Protein AF-X1RN50-F1 (afdb_monomer_lite)

Foldseek 3Di:
DDDDDPDDDPDDDDPPDDDFDDDDLPPPDDDDDDPPADGQQDDPDDADVPDDDGGPPDQWDFFDADDDDQPDPPFQWWFQFPVRGIDHDDPPDVSVVPTDGQFGWRWDPCPDPPRTGGIIGRGPDDD

Radius of gyration: 17.03 Å; chains: 1; bounding box: 46×40×46 Å

pLDDT: mean 70.47, std 10.61, range [37.62, 87.56]

Secondary structure (DSSP, 8-state):
-----SS--SS---TT--------TTTT------SS---TT--SSPPPTT-------SSEEE---SSS-S--TTT-EEEE-TTS-EEE--TT-GGGSS--EEEEEE----TT-PPP-S-EEEE----

Sequence (127 aa):
MAITVDKPLPIALPANCNAEIIENPYFNVLLGNYDRQMIVGMPTRAAALGEFLWLQTWGPCWVVPTGVDFVTAENSLAFFRSNGSITEFDETDPADGQPQIAGTIMTGPQAGGAAQGAPFVFLKIAP

Structure (mmCIF, N/CA/C/O backbone):
data_AF-X1RN50-F1
#
_entry.id   AF-X1RN50-F1
#
loop_
_atom_site.group_PDB
_atom_site.id
_atom_site.type_symbol
_atom_site.label_atom_id
_atom_site.label_alt_id
_atom_site.label_comp_id
_atom_site.label_asym_id
_atom_site.label_entity_id
_atom_site.label_seq_id
_atom_site.pdbx_PDB_ins_code
_atom_site.Cartn_x
_atom_site.Cartn_y
_atom_site.Cartn_z
_atom_site.occu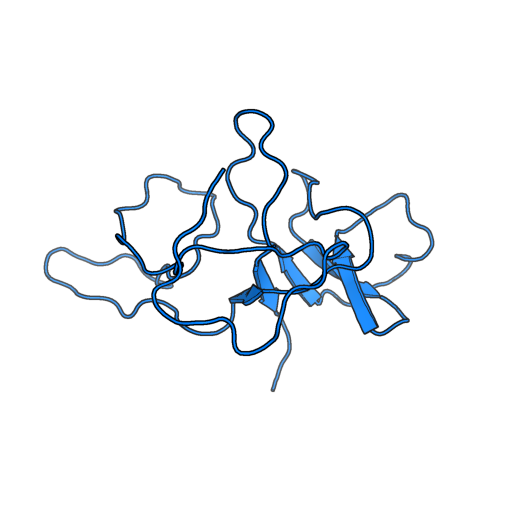pancy
_atom_site.B_iso_or_equiv
_atom_site.auth_seq_id
_atom_site.auth_comp_id
_atom_site.auth_asym_id
_atom_site.auth_atom_id
_atom_site.pdbx_PDB_model_num
ATOM 1 N N . MET A 1 1 ? 10.651 23.334 3.226 1.00 59.38 1 MET A N 1
ATOM 2 C CA . MET A 1 1 ? 9.808 22.519 4.127 1.00 59.38 1 MET A CA 1
ATOM 3 C C . MET A 1 1 ? 10.737 21.728 5.030 1.00 59.38 1 MET A C 1
ATOM 5 O O . MET A 1 1 ? 11.733 21.234 4.522 1.00 59.38 1 MET A O 1
ATOM 9 N N . ALA A 1 2 ? 10.477 21.668 6.335 1.00 75.75 2 ALA A N 1
ATOM 10 C CA . ALA A 1 2 ? 11.256 20.862 7.275 1.00 75.75 2 ALA A CA 1
ATOM 11 C C . ALA A 1 2 ? 10.355 19.742 7.804 1.00 75.75 2 ALA A C 1
ATOM 13 O O . ALA A 1 2 ? 9.218 20.018 8.180 1.00 75.75 2 ALA A O 1
ATOM 14 N N . ILE A 1 3 ? 10.844 18.502 7.788 1.00 73.50 3 ILE A N 1
ATOM 15 C CA . ILE A 1 3 ? 10.122 17.330 8.294 1.00 73.50 3 ILE A CA 1
ATOM 16 C C . ILE A 1 3 ? 10.821 16.877 9.571 1.00 73.50 3 ILE A C 1
ATOM 18 O O . ILE A 1 3 ? 12.036 16.679 9.581 1.00 73.50 3 ILE A O 1
ATOM 22 N N . THR A 1 4 ? 10.054 16.733 10.648 1.00 82.94 4 THR A N 1
ATOM 23 C CA . THR A 1 4 ? 10.541 16.202 11.921 1.00 82.94 4 THR A CA 1
ATOM 24 C C . THR A 1 4 ? 10.157 14.735 12.013 1.00 82.94 4 THR A C 1
ATOM 26 O O . THR A 1 4 ? 8.982 14.394 11.932 1.00 82.94 4 THR A O 1
ATOM 29 N N . VAL A 1 5 ? 11.157 13.876 12.178 1.00 79.38 5 VAL A N 1
ATOM 30 C CA . VAL A 1 5 ? 10.976 12.445 12.434 1.00 79.38 5 VAL A CA 1
ATOM 31 C C . VAL A 1 5 ? 11.102 12.177 13.933 1.00 79.38 5 VAL A C 1
ATOM 33 O O . VAL A 1 5 ? 11.875 12.842 14.623 1.00 79.38 5 VAL A O 1
ATOM 36 N N . ASP A 1 6 ? 10.340 11.212 14.439 1.00 83.12 6 ASP A N 1
ATOM 37 C CA . ASP A 1 6 ? 10.349 10.789 15.846 1.00 83.12 6 ASP A CA 1
ATOM 38 C C . ASP A 1 6 ? 11.649 10.066 16.239 1.00 83.12 6 ASP A C 1
ATOM 40 O O . ASP A 1 6 ? 12.019 10.017 17.412 1.00 83.12 6 ASP A O 1
ATOM 44 N N . LYS A 1 7 ? 12.364 9.532 15.245 1.00 85.12 7 LYS A N 1
ATOM 45 C CA . LYS A 1 7 ? 13.663 8.872 15.386 1.00 85.12 7 LYS A CA 1
ATOM 46 C C . LYS A 1 7 ? 14.552 9.118 14.160 1.00 85.12 7 LYS A C 1
ATOM 48 O O . LYS A 1 7 ? 14.029 9.346 13.070 1.00 85.12 7 LYS A O 1
ATOM 53 N N . PRO A 1 8 ? 15.888 9.031 14.296 1.00 86.75 8 PRO A N 1
ATOM 54 C CA . PRO A 1 8 ? 16.797 9.119 13.157 1.00 86.75 8 PRO A CA 1
ATOM 55 C C . PRO A 1 8 ? 16.477 8.079 12.078 1.00 86.75 8 PRO A C 1
ATOM 57 O O . PRO A 1 8 ? 16.088 6.949 12.386 1.00 86.75 8 PRO A O 1
ATOM 60 N N . LEU A 1 9 ? 16.687 8.446 10.812 1.00 84.25 9 L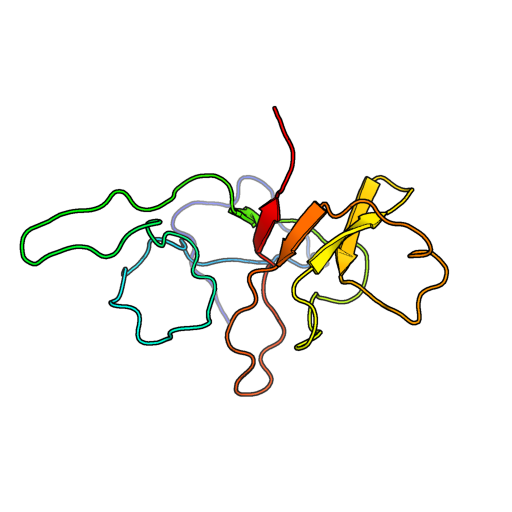EU A N 1
ATOM 61 C CA . LEU A 1 9 ? 16.583 7.493 9.712 1.00 84.25 9 LEU A CA 1
ATOM 62 C C . LEU A 1 9 ? 17.670 6.417 9.868 1.00 84.25 9 LEU A C 1
ATOM 64 O O . LEU A 1 9 ? 18.820 6.755 10.154 1.00 84.25 9 LEU A O 1
ATOM 68 N N . PRO A 1 10 ? 17.346 5.129 9.657 1.00 86.38 10 PRO A N 1
ATOM 69 C CA . PRO A 1 10 ? 18.327 4.048 9.765 1.00 86.38 10 PRO A CA 1
ATOM 70 C C . PRO A 1 10 ? 19.415 4.125 8.682 1.00 86.38 10 PRO A C 1
ATOM 72 O O . PRO A 1 10 ? 20.447 3.471 8.801 1.00 86.38 10 PRO A O 1
ATOM 75 N N . ILE A 1 11 ? 19.182 4.909 7.624 1.00 85.00 11 ILE A N 1
ATOM 76 C CA . ILE A 1 11 ? 20.083 5.114 6.491 1.00 85.00 11 ILE A CA 1
ATOM 77 C C . ILE A 1 11 ? 20.173 6.618 6.217 1.00 85.00 11 ILE A C 1
ATOM 79 O O . ILE A 1 11 ? 19.167 7.328 6.251 1.00 85.00 11 ILE A O 1
ATOM 83 N N . ALA A 1 12 ? 21.385 7.101 5.943 1.00 87.25 12 ALA A N 1
ATOM 84 C CA . ALA A 1 12 ? 21.611 8.488 5.564 1.00 87.25 12 ALA A CA 1
ATOM 85 C C . ALA A 1 12 ? 21.049 8.768 4.162 1.00 87.25 12 ALA A C 1
ATOM 87 O O . ALA A 1 12 ? 21.331 8.037 3.214 1.00 87.25 12 ALA A O 1
ATOM 88 N N . LEU A 1 13 ? 20.293 9.856 4.035 1.00 83.44 13 LEU A N 1
ATOM 89 C CA . LEU A 1 13 ? 19.802 10.365 2.759 1.00 83.44 13 LEU A CA 1
ATOM 90 C C . LEU A 1 13 ? 20.891 11.248 2.114 1.00 83.44 13 LEU A C 1
ATOM 92 O O . LEU A 1 13 ? 21.221 12.293 2.681 1.00 83.44 13 LEU A O 1
ATOM 96 N N . PRO A 1 14 ? 21.508 10.843 0.986 1.00 87.56 14 PRO A N 1
ATOM 97 C CA . PRO A 1 14 ? 22.524 11.653 0.316 1.00 87.56 14 PRO A CA 1
ATOM 98 C C . PRO A 1 14 ? 21.908 12.890 -0.360 1.00 87.56 14 PRO A C 1
ATOM 100 O O . PRO A 1 14 ? 20.706 12.971 -0.576 1.00 87.56 14 PRO A O 1
ATOM 103 N N . ALA A 1 15 ? 22.743 13.850 -0.765 1.00 82.94 15 ALA A N 1
ATOM 104 C CA . ALA A 1 15 ? 22.290 15.138 -1.310 1.00 82.94 15 ALA A CA 1
ATOM 105 C C . ALA A 1 15 ? 21.406 15.055 -2.579 1.00 82.94 15 ALA A C 1
ATOM 107 O O . ALA A 1 15 ? 20.704 16.014 -2.877 1.00 82.94 15 ALA A O 1
ATOM 108 N N . ASN A 1 16 ? 21.412 13.923 -3.297 1.00 81.75 16 ASN A N 1
ATOM 109 C CA . ASN A 1 16 ? 20.644 13.699 -4.529 1.00 81.75 16 ASN A CA 1
ATOM 110 C C . ASN A 1 16 ? 19.736 12.460 -4.428 1.00 81.75 16 ASN A C 1
ATOM 112 O O . ASN A 1 16 ? 19.699 11.647 -5.350 1.00 81.75 16 ASN A O 1
ATOM 116 N N . CYS A 1 17 ? 19.050 12.261 -3.301 1.00 73.75 17 CYS A N 1
ATOM 117 C CA . CYS A 1 17 ? 18.020 11.226 -3.199 1.00 73.75 17 CYS A CA 1
ATOM 118 C C . CYS A 1 17 ? 16.611 11.821 -3.151 1.00 73.75 17 CYS A C 1
ATOM 120 O O . CYS A 1 17 ? 16.376 12.862 -2.535 1.00 73.75 17 CYS A O 1
ATOM 122 N N . ASN A 1 18 ? 15.662 11.093 -3.730 1.00 74.50 18 ASN A N 1
ATOM 123 C CA . ASN A 1 18 ? 14.238 11.287 -3.504 1.00 74.50 18 ASN A CA 1
ATOM 124 C C . ASN A 1 18 ? 13.797 10.339 -2.383 1.00 74.50 18 ASN A C 1
ATOM 126 O O . ASN A 1 18 ? 14.147 9.160 -2.396 1.00 74.50 18 ASN A O 1
ATOM 130 N N . ALA A 1 19 ? 13.059 10.861 -1.406 1.00 70.69 19 ALA A N 1
ATOM 131 C CA . ALA A 1 19 ? 12.473 10.069 -0.335 1.00 70.69 19 ALA A CA 1
ATOM 132 C C . ALA A 1 19 ? 10.978 10.370 -0.266 1.00 70.69 19 ALA A C 1
ATOM 134 O O . ALA A 1 19 ? 10.580 11.531 -0.162 1.00 70.69 19 ALA A O 1
ATOM 135 N N . GLU A 1 20 ? 10.169 9.318 -0.311 1.00 73.12 20 GLU A N 1
ATOM 136 C CA . GLU A 1 20 ? 8.745 9.399 -0.021 1.00 73.12 20 GLU A CA 1
ATOM 137 C C . GLU A 1 20 ? 8.537 9.130 1.464 1.00 73.12 20 GLU A C 1
ATOM 139 O O . GLU A 1 20 ? 9.091 8.185 2.030 1.00 73.12 20 GLU A O 1
ATOM 144 N N . ILE A 1 21 ? 7.767 9.997 2.113 1.00 71.75 21 ILE A N 1
ATOM 145 C CA . ILE A 1 21 ? 7.461 9.900 3.537 1.00 71.75 21 ILE A CA 1
ATOM 146 C C . ILE A 1 21 ? 5.945 9.859 3.656 1.00 71.75 21 ILE A C 1
ATOM 148 O O . ILE A 1 21 ? 5.257 10.751 3.162 1.00 71.75 21 ILE A O 1
ATOM 152 N N . ILE A 1 22 ? 5.442 8.819 4.313 1.00 71.81 22 ILE A N 1
ATOM 153 C CA . ILE A 1 22 ? 4.018 8.616 4.563 1.00 71.81 22 ILE A CA 1
ATOM 154 C C . ILE A 1 22 ? 3.786 8.801 6.057 1.00 71.81 22 ILE A C 1
ATOM 156 O O . ILE A 1 22 ? 4.524 8.252 6.880 1.00 71.81 22 ILE A O 1
ATOM 160 N N . GLU A 1 23 ? 2.759 9.566 6.412 1.00 71.69 23 GLU A N 1
ATOM 161 C CA . GLU A 1 23 ? 2.239 9.550 7.775 1.00 71.69 23 GLU A CA 1
ATOM 162 C C . GLU A 1 23 ? 1.752 8.136 8.129 1.00 71.69 23 GLU A C 1
ATOM 164 O O . GLU A 1 23 ? 1.350 7.365 7.258 1.00 71.69 23 GLU A O 1
ATOM 169 N N . ASN A 1 24 ? 1.795 7.768 9.410 1.00 72.81 24 ASN A N 1
ATOM 170 C CA . ASN A 1 24 ? 1.235 6.494 9.846 1.00 72.81 24 ASN A CA 1
ATOM 171 C C . ASN A 1 24 ? -0.232 6.390 9.369 1.00 72.81 24 ASN A C 1
ATOM 173 O O . ASN A 1 24 ? -1.050 7.200 9.804 1.00 72.81 24 ASN A O 1
ATOM 177 N N . PRO A 1 25 ? -0.595 5.39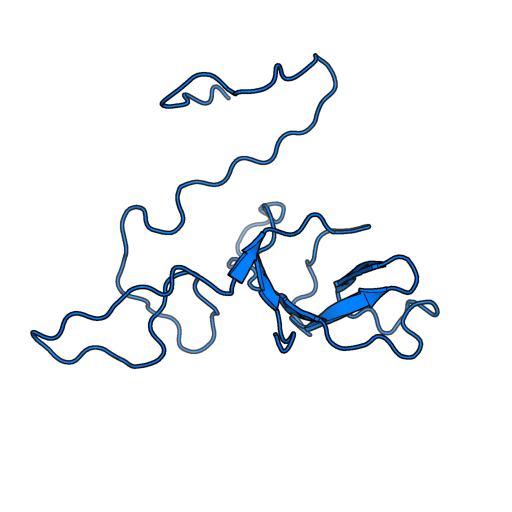4 8.537 1.00 71.31 25 PRO A N 1
ATOM 178 C CA . PRO A 1 25 ? -1.943 5.287 7.972 1.00 71.31 25 PRO A CA 1
ATOM 179 C C . PRO A 1 25 ? -3.026 5.021 9.028 1.00 71.31 25 PRO A C 1
ATOM 181 O O . PRO A 1 25 ? -4.211 5.146 8.742 1.00 71.31 25 PRO A O 1
ATOM 184 N N . TYR A 1 26 ? -2.633 4.666 10.255 1.00 72.00 26 TYR A N 1
ATOM 185 C CA . TYR A 1 26 ? -3.531 4.487 11.397 1.00 72.00 26 TYR A CA 1
ATOM 186 C C . TYR A 1 26 ? -3.550 5.698 12.338 1.00 72.00 26 TYR A C 1
ATOM 188 O O . TYR A 1 26 ? -4.143 5.632 13.417 1.00 72.00 26 TYR A O 1
ATOM 196 N N . PHE A 1 27 ? -2.872 6.793 11.989 1.00 71.06 27 PHE A N 1
ATOM 197 C CA . PHE A 1 27 ? -2.945 8.019 12.768 1.00 71.06 27 PHE A CA 1
ATOM 198 C C . PHE A 1 27 ? -4.316 8.676 12.587 1.00 71.06 27 PHE A C 1
ATOM 200 O O . PHE A 1 27 ? -4.831 8.761 11.477 1.00 71.06 27 PHE A O 1
ATOM 207 N N . ASN A 1 28 ? -4.903 9.139 13.695 1.00 71.31 28 ASN A N 1
ATOM 208 C CA . ASN A 1 28 ? -6.165 9.879 13.710 1.00 71.31 28 ASN A CA 1
ATOM 209 C C . ASN A 1 28 ? -7.297 9.202 12.909 1.00 71.31 28 ASN A C 1
ATOM 211 O O .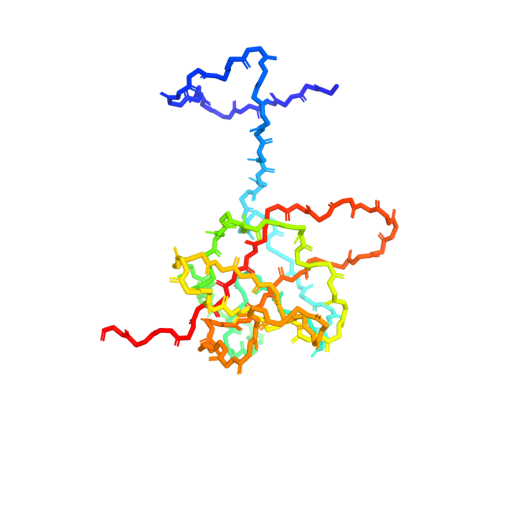 ASN A 1 28 ? -7.914 9.840 12.066 1.00 71.31 28 ASN A O 1
ATOM 215 N N . VAL A 1 29 ? -7.557 7.909 13.145 1.00 71.69 29 VAL A N 1
ATOM 216 C CA . VAL A 1 29 ? -8.627 7.162 12.455 1.00 71.69 29 VAL A CA 1
ATOM 217 C C . VAL A 1 29 ? -9.952 7.926 12.527 1.00 71.69 29 VAL A C 1
ATOM 219 O O . VAL A 1 29 ? -10.480 8.176 13.612 1.00 71.69 29 VAL A O 1
ATOM 222 N N . LEU A 1 30 ? -10.487 8.284 11.358 1.00 69.69 30 LEU A N 1
ATOM 223 C CA . LEU A 1 30 ? -11.730 9.038 11.209 1.00 69.69 30 LEU A CA 1
ATOM 224 C C . LEU A 1 30 ? -12.872 8.143 10.728 1.00 69.69 30 LEU A C 1
ATOM 226 O O . LEU A 1 30 ? -12.670 7.060 10.178 1.00 69.69 30 LEU A O 1
ATOM 230 N N . LEU A 1 31 ? -14.096 8.638 10.896 1.00 68.94 31 LEU A N 1
ATOM 231 C CA . LEU A 1 31 ? -15.275 8.033 10.292 1.00 68.94 31 LEU A CA 1
ATOM 232 C C . LEU A 1 31 ? -15.247 8.285 8.774 1.00 68.94 31 LEU A C 1
ATOM 234 O O . LEU A 1 31 ? -15.127 9.430 8.336 1.00 68.94 31 LEU A O 1
ATOM 238 N N . GLY A 1 32 ? -15.342 7.224 7.973 1.00 65.56 32 GLY A N 1
ATOM 239 C CA . GLY A 1 32 ? -15.399 7.341 6.515 1.00 65.56 32 GLY A CA 1
ATOM 240 C C . GLY A 1 32 ? -16.715 7.970 6.043 1.00 65.56 32 GLY A C 1
ATOM 241 O O . GLY A 1 32 ? -17.766 7.709 6.623 1.00 65.56 32 GLY A O 1
ATOM 242 N N . ASN A 1 33 ? -16.660 8.777 4.978 1.00 61.91 33 ASN A N 1
ATOM 243 C CA . ASN A 1 33 ? -17.831 9.426 4.365 1.00 61.91 33 ASN A CA 1
ATOM 244 C C . ASN A 1 33 ? -17.968 9.118 2.859 1.00 61.91 33 ASN A C 1
ATOM 246 O O . ASN A 1 33 ? -18.579 9.881 2.115 1.00 61.91 33 ASN A O 1
ATOM 250 N N . TYR A 1 34 ? -17.359 8.030 2.384 1.00 62.41 34 TYR A N 1
ATOM 251 C CA . TYR A 1 34 ? -17.320 7.706 0.959 1.00 62.41 34 TYR A CA 1
ATOM 252 C C . TYR A 1 34 ? -17.652 6.232 0.738 1.00 62.41 34 TYR A C 1
ATOM 254 O O . TYR A 1 34 ? -17.074 5.352 1.368 1.00 62.41 34 TYR A O 1
ATOM 262 N N . ASP A 1 35 ? -18.592 5.972 -0.166 1.00 59.84 35 ASP A N 1
ATOM 263 C CA . ASP A 1 35 ? -19.120 4.649 -0.511 1.00 59.84 35 ASP A CA 1
ATOM 264 C C . ASP A 1 35 ? -18.263 3.904 -1.553 1.00 59.84 35 ASP A C 1
ATOM 266 O O . ASP A 1 35 ? -18.497 2.726 -1.814 1.00 59.84 35 ASP A O 1
ATOM 270 N N . ARG A 1 36 ? -17.273 4.579 -2.161 1.00 59.53 36 ARG A N 1
ATOM 271 C CA . ARG A 1 36 ? -16.493 4.065 -3.308 1.00 59.53 36 ARG A CA 1
ATOM 272 C C . ARG A 1 36 ? -14.980 4.277 -3.207 1.00 59.53 36 ARG A C 1
ATOM 274 O O . ARG A 1 36 ? -14.294 4.221 -4.222 1.00 59.53 36 ARG A O 1
ATOM 281 N N . GLN A 1 37 ? -14.448 4.532 -2.013 1.00 62.44 37 GLN A N 1
ATOM 282 C CA . GLN A 1 37 ? -13.002 4.668 -1.810 1.00 62.44 37 GLN A CA 1
ATOM 283 C C . GLN A 1 37 ? -12.432 3.466 -1.065 1.00 62.44 37 GLN A C 1
ATOM 285 O O . GLN A 1 37 ? -13.007 2.988 -0.090 1.00 62.44 37 GLN A O 1
ATOM 290 N N . MET A 1 38 ? -11.274 2.995 -1.520 1.00 64.38 38 MET A N 1
ATOM 291 C CA . MET A 1 38 ? -10.487 2.008 -0.792 1.00 64.38 38 MET A CA 1
ATOM 292 C C . MET A 1 38 ? -9.643 2.733 0.253 1.00 64.38 38 MET A C 1
ATOM 294 O O . MET A 1 38 ? -8.793 3.547 -0.097 1.00 64.38 38 MET A O 1
ATOM 298 N N . ILE A 1 39 ? -9.890 2.445 1.529 1.00 69.00 39 ILE A N 1
ATOM 299 C CA . ILE A 1 39 ? -9.214 3.095 2.654 1.00 69.00 39 ILE A CA 1
ATOM 300 C C . ILE A 1 39 ? -8.315 2.075 3.357 1.00 69.00 39 ILE A C 1
ATOM 302 O O . ILE A 1 39 ? -8.772 1.001 3.758 1.00 69.00 39 ILE A O 1
ATOM 306 N N . VAL A 1 40 ? -7.034 2.413 3.527 1.00 71.94 40 VAL A N 1
ATOM 307 C CA . VAL A 1 40 ? -6.092 1.602 4.315 1.00 71.94 40 VAL A CA 1
ATOM 308 C C . VAL A 1 40 ? -6.576 1.558 5.767 1.00 71.94 40 VAL A C 1
ATOM 310 O O . VAL A 1 40 ? -6.928 2.583 6.342 1.00 71.94 40 VAL A O 1
ATOM 313 N N . GLY A 1 41 ? -6.622 0.365 6.362 1.00 68.56 41 GLY A N 1
ATOM 314 C CA . GLY A 1 41 ? -7.103 0.182 7.733 1.00 68.56 41 GLY A CA 1
ATOM 315 C C . GLY A 1 41 ? -8.619 0.041 7.886 1.00 68.56 41 GLY A C 1
ATOM 316 O O . GLY A 1 41 ? -9.075 -0.170 9.009 1.00 68.56 41 GLY A O 1
ATOM 317 N N . MET A 1 42 ? -9.409 0.088 6.806 1.00 70.00 42 MET A N 1
ATOM 318 C CA . MET A 1 42 ? -10.858 -0.113 6.891 1.00 70.00 42 MET A CA 1
ATOM 319 C C . MET A 1 42 ? -11.212 -1.587 7.166 1.00 70.00 42 MET A C 1
ATOM 321 O O . MET A 1 42 ? -10.709 -2.480 6.485 1.00 70.00 42 MET A O 1
ATOM 325 N N . PRO A 1 43 ? -12.088 -1.879 8.142 1.00 63.34 43 PRO A N 1
ATOM 326 C CA . PRO A 1 43 ? -12.568 -3.235 8.370 1.00 63.34 43 PRO A CA 1
ATOM 327 C C . PRO A 1 43 ? -13.515 -3.693 7.249 1.00 63.34 43 PRO A C 1
ATOM 329 O O . PRO A 1 43 ? -14.272 -2.904 6.690 1.00 63.34 43 PRO A O 1
ATOM 332 N N . THR A 1 44 ? -13.549 -4.998 6.971 1.00 66.38 44 THR A N 1
ATOM 333 C CA . THR A 1 44 ? -14.395 -5.602 5.916 1.00 66.38 44 THR A CA 1
ATOM 334 C C . THR A 1 44 ? -15.895 -5.627 6.241 1.00 66.38 44 THR A C 1
ATOM 336 O O . THR A 1 44 ? -16.696 -6.107 5.440 1.00 66.38 44 THR A O 1
ATOM 339 N N . ARG A 1 45 ? -16.293 -5.117 7.413 1.00 67.19 45 ARG A N 1
ATOM 340 C CA . ARG A 1 45 ? -17.688 -4.944 7.836 1.00 67.19 45 ARG A CA 1
ATOM 341 C C . ARG A 1 45 ? -17.874 -3.586 8.506 1.00 67.19 45 ARG A C 1
ATOM 343 O O . ARG A 1 45 ? -16.939 -3.070 9.107 1.00 67.19 45 ARG A O 1
ATOM 350 N N . ALA A 1 46 ? -19.086 -3.041 8.458 1.00 71.56 46 ALA A N 1
ATOM 351 C CA . ALA A 1 46 ? -19.438 -1.858 9.240 1.00 71.56 46 ALA A CA 1
ATOM 352 C C . ALA A 1 46 ? -19.516 -2.197 10.741 1.00 71.56 46 ALA A C 1
ATOM 354 O O . ALA A 1 46 ? -19.959 -3.288 11.110 1.00 71.56 46 ALA A O 1
ATOM 355 N N . ALA A 1 47 ? -19.097 -1.266 11.601 1.00 70.50 47 ALA A N 1
ATOM 356 C CA . ALA A 1 47 ? -19.258 -1.395 13.049 1.00 70.50 47 ALA A CA 1
ATOM 357 C C . ALA A 1 47 ? -20.677 -0.974 13.450 1.00 70.50 47 ALA A C 1
ATOM 359 O O . ALA A 1 47 ? -21.148 0.079 13.017 1.00 70.50 47 ALA A O 1
ATOM 360 N N . ALA A 1 48 ? -21.352 -1.762 14.289 1.00 80.81 48 ALA A N 1
ATOM 361 C CA . ALA A 1 48 ? -22.560 -1.296 14.968 1.00 80.81 48 ALA A CA 1
ATOM 362 C C . ALA A 1 48 ? -22.204 -0.386 16.162 1.00 80.81 48 ALA A C 1
ATOM 364 O O . ALA A 1 48 ? -21.061 -0.356 16.621 1.00 80.81 48 ALA A O 1
ATOM 365 N N . LEU A 1 49 ? -23.183 0.361 16.688 1.00 80.19 49 LEU A N 1
ATOM 366 C CA . LEU A 1 49 ? -22.971 1.213 17.862 1.00 80.19 49 LEU A CA 1
ATOM 367 C C . LEU A 1 49 ? -22.477 0.372 19.052 1.00 80.19 49 LEU A C 1
ATOM 369 O O . LEU A 1 49 ? -23.152 -0.562 19.475 1.00 80.19 49 LEU A O 1
ATOM 373 N N . GLY A 1 50 ? -21.313 0.732 19.598 1.00 84.19 50 GLY A N 1
ATOM 374 C CA . GLY A 1 50 ? -20.680 0.011 20.707 1.00 84.19 50 GLY A CA 1
ATOM 375 C C . GLY A 1 50 ? -19.823 -1.189 20.288 1.00 84.19 50 GLY A C 1
ATOM 376 O O . GLY A 1 50 ? -19.222 -1.822 21.153 1.00 84.19 50 GLY A O 1
ATOM 377 N N . GLU A 1 51 ? -19.725 -1.492 18.990 1.00 78.06 51 GLU A N 1
ATOM 378 C CA . GLU A 1 51 ? -18.784 -2.488 18.482 1.00 78.06 51 GLU A CA 1
ATOM 379 C C . GLU A 1 51 ? -17.442 -1.852 18.122 1.00 78.06 51 GLU A C 1
ATOM 381 O O . GLU A 1 51 ? -17.368 -0.798 17.490 1.00 78.06 51 GLU A O 1
ATOM 386 N N . PHE A 1 52 ? -16.366 -2.550 18.474 1.00 75.06 52 PHE A N 1
ATOM 387 C CA . PHE A 1 52 ? -15.022 -2.240 18.009 1.00 75.06 52 PHE A CA 1
ATOM 388 C C . PHE A 1 52 ? -14.638 -3.232 16.917 1.00 75.06 52 PHE A C 1
ATOM 390 O O . PHE A 1 52 ? -14.899 -4.433 17.029 1.00 75.06 52 PHE A O 1
ATOM 397 N N . LEU A 1 53 ? -14.013 -2.731 15.857 1.00 71.56 53 LEU A N 1
ATOM 398 C CA . LEU A 1 53 ? -13.472 -3.553 14.785 1.00 71.56 53 LEU A CA 1
ATOM 399 C C . LEU A 1 53 ? -11.957 -3.462 14.787 1.00 71.56 53 LEU A C 1
ATOM 401 O O . LEU A 1 53 ? -11.377 -2.426 15.108 1.00 71.56 53 LEU A O 1
ATOM 405 N N . TRP A 1 54 ? -11.327 -4.564 14.403 1.00 69.25 54 TRP A N 1
ATOM 406 C CA . TRP A 1 54 ? -9.906 -4.571 14.117 1.00 69.25 54 TRP A CA 1
ATOM 407 C C . TRP A 1 54 ? -9.667 -3.789 12.830 1.00 69.25 54 TRP A C 1
ATOM 409 O O . TRP A 1 54 ? -10.331 -4.039 11.821 1.00 69.25 54 TRP A O 1
ATOM 419 N N . LEU A 1 55 ? -8.723 -2.852 12.872 1.00 73.31 55 LEU A N 1
ATOM 420 C CA . LEU A 1 55 ? -8.227 -2.210 11.663 1.00 73.31 55 LEU A CA 1
ATOM 421 C C . LEU A 1 55 ? -7.440 -3.243 10.867 1.00 73.31 55 LEU A C 1
ATOM 423 O O . LEU A 1 55 ? -6.678 -4.034 11.431 1.00 73.31 55 LEU A O 1
ATOM 427 N N . GLN A 1 56 ? -7.622 -3.238 9.554 1.00 70.19 56 GLN A N 1
ATOM 428 C CA . GLN A 1 56 ? -6.827 -4.082 8.683 1.00 70.19 56 GLN A CA 1
ATOM 429 C C . GLN A 1 56 ? -5.375 -3.590 8.692 1.00 70.19 56 GLN A C 1
ATOM 431 O O . GLN A 1 56 ? -5.072 -2.552 8.112 1.00 70.19 56 GLN A O 1
ATOM 436 N N . THR A 1 57 ? -4.483 -4.337 9.344 1.00 68.19 57 THR A N 1
ATOM 437 C CA . THR A 1 57 ? -3.053 -3.994 9.446 1.00 68.19 57 THR A CA 1
ATOM 438 C C . THR A 1 57 ? -2.165 -4.691 8.417 1.00 68.19 57 THR A C 1
ATOM 440 O O . THR A 1 57 ? -0.968 -4.417 8.350 1.00 68.19 57 THR A O 1
ATOM 443 N N . TRP A 1 58 ? -2.737 -5.596 7.621 1.00 67.69 58 TRP A N 1
ATOM 444 C CA . TRP A 1 58 ? -2.030 -6.437 6.659 1.00 67.69 58 TRP A CA 1
ATOM 445 C C . TRP A 1 58 ? -2.793 -6.528 5.331 1.00 67.69 58 TRP A C 1
ATOM 447 O O . TRP A 1 58 ? -4.025 -6.467 5.301 1.00 67.69 58 TRP A O 1
ATOM 457 N N . GLY A 1 59 ? -2.060 -6.686 4.226 1.00 74.19 59 GLY A N 1
ATOM 458 C CA . GLY A 1 59 ? -2.607 -6.861 2.877 1.00 74.19 59 GLY A CA 1
ATOM 459 C C . GLY A 1 59 ? -2.311 -5.692 1.929 1.00 74.19 59 GLY A C 1
ATOM 460 O O . GLY A 1 59 ? -1.658 -5.932 0.914 1.00 74.19 59 GLY A O 1
ATOM 461 N N . PRO A 1 60 ? -2.736 -4.444 2.226 1.00 77.25 60 PRO A N 1
ATOM 462 C CA . PRO A 1 60 ? -2.287 -3.279 1.482 1.00 77.25 60 PRO A CA 1
ATOM 463 C C . PRO A 1 60 ? -0.817 -3.031 1.793 1.00 77.25 60 PRO A C 1
ATOM 465 O O . PRO A 1 60 ? -0.453 -2.761 2.938 1.00 77.25 60 PRO A O 1
ATOM 468 N N . CYS A 1 61 ? 0.019 -3.121 0.772 1.00 75.81 61 CYS A N 1
ATOM 469 C CA . CYS A 1 61 ? 1.447 -2.878 0.885 1.00 75.81 61 CYS A CA 1
ATOM 470 C C . CYS A 1 61 ? 1.811 -1.660 0.049 1.00 75.81 61 CYS A C 1
ATOM 472 O O . CYS A 1 61 ? 1.304 -1.491 -1.061 1.00 75.81 61 CYS A O 1
ATOM 474 N N . TRP A 1 62 ? 2.716 -0.836 0.569 1.00 74.31 62 TRP A N 1
ATOM 475 C CA . TRP A 1 62 ? 3.405 0.129 -0.275 1.00 74.31 62 TRP A CA 1
ATOM 476 C C . TRP A 1 62 ? 4.297 -0.621 -1.266 1.00 74.31 62 TRP A C 1
ATOM 478 O O . TRP A 1 62 ? 4.984 -1.578 -0.896 1.00 74.31 62 TRP A O 1
ATOM 488 N N . VAL A 1 63 ? 4.265 -0.191 -2.523 1.00 72.12 63 VAL A N 1
ATOM 489 C CA . VAL A 1 63 ? 5.082 -0.745 -3.602 1.00 72.12 63 VAL A CA 1
ATOM 490 C C . VAL A 1 63 ? 5.790 0.404 -4.306 1.00 72.12 63 VAL A C 1
ATOM 492 O O . VAL A 1 63 ? 5.195 1.454 -4.521 1.00 72.12 63 VAL A O 1
ATOM 495 N N . VAL A 1 64 ? 7.046 0.189 -4.699 1.00 72.12 64 VAL A N 1
ATOM 496 C CA . VAL A 1 64 ? 7.761 1.100 -5.600 1.00 72.12 64 VAL A CA 1
ATOM 497 C C . VAL A 1 64 ? 7.384 0.732 -7.042 1.00 72.12 64 VAL A C 1
ATOM 499 O O . VAL A 1 64 ? 7.781 -0.348 -7.496 1.00 72.12 64 VAL A O 1
ATOM 502 N N . PRO A 1 65 ? 6.597 1.553 -7.762 1.00 66.94 65 PRO A N 1
ATOM 503 C CA . PRO A 1 65 ? 6.252 1.260 -9.146 1.00 66.94 65 PRO A CA 1
ATOM 504 C C . PRO A 1 65 ? 7.462 1.373 -10.070 1.00 66.94 65 PRO A C 1
ATOM 506 O O . PRO A 1 65 ? 8.459 2.030 -9.772 1.00 66.94 65 PRO A O 1
ATOM 509 N N . THR A 1 66 ? 7.357 0.741 -11.236 1.00 65.00 66 THR A N 1
ATOM 510 C CA . THR A 1 66 ? 8.258 1.020 -12.359 1.00 65.00 66 THR A CA 1
ATOM 511 C C . THR A 1 66 ? 7.546 1.922 -13.358 1.00 65.00 66 THR A C 1
ATOM 513 O O . THR A 1 66 ? 6.603 1.484 -14.012 1.00 65.00 66 THR A O 1
ATOM 516 N N . GLY A 1 67 ? 8.024 3.157 -13.512 1.00 58.47 67 GLY A N 1
ATOM 517 C CA . GLY A 1 67 ? 7.380 4.150 -14.378 1.00 58.47 67 GLY A CA 1
ATOM 518 C C . GLY A 1 67 ? 6.279 4.939 -13.667 1.00 58.47 67 GLY A C 1
ATOM 519 O O . GLY A 1 67 ? 6.096 4.777 -12.465 1.00 58.47 67 GLY A O 1
ATOM 520 N N . VAL A 1 68 ? 5.645 5.838 -14.428 1.00 53.56 68 VAL A N 1
ATOM 521 C CA . VAL A 1 68 ? 4.746 6.914 -13.975 1.00 53.56 68 VAL A CA 1
ATOM 522 C C . VAL A 1 68 ? 3.739 6.422 -12.934 1.00 53.56 68 VAL A C 1
ATOM 524 O O . VAL A 1 68 ? 3.199 5.324 -13.052 1.00 53.56 68 VAL A O 1
ATOM 527 N N . ASP A 1 69 ? 3.558 7.252 -11.907 1.00 59.12 69 ASP A N 1
ATOM 528 C CA . ASP A 1 69 ? 2.674 7.035 -10.767 1.00 59.12 69 ASP A CA 1
ATOM 529 C C . ASP A 1 69 ? 1.290 6.552 -11.214 1.00 59.12 69 ASP A C 1
ATOM 531 O O . ASP A 1 69 ? 0.795 6.988 -12.250 1.00 59.12 69 ASP A O 1
ATOM 535 N N . PHE A 1 70 ? 0.684 5.669 -10.416 1.00 64.19 70 PHE A N 1
ATOM 536 C CA . PHE A 1 70 ? -0.619 5.030 -10.631 1.00 64.19 70 PHE A CA 1
ATOM 537 C C . PHE A 1 70 ? -1.810 6.027 -10.663 1.00 64.19 70 PHE A C 1
ATOM 539 O O . PHE A 1 70 ? -2.705 5.971 -9.808 1.00 64.19 70 PHE A O 1
ATOM 546 N N . VAL A 1 71 ? -1.782 6.969 -11.606 1.00 58.56 71 VAL A N 1
ATOM 547 C CA . VAL A 1 71 ? -2.572 8.210 -11.676 1.00 58.56 71 VAL A CA 1
ATOM 548 C C . VAL A 1 71 ? -3.853 8.018 -12.493 1.00 58.56 71 VAL A C 1
ATOM 550 O O . VAL A 1 71 ? -4.683 8.926 -12.576 1.00 58.56 71 VAL A O 1
ATOM 553 N N . THR A 1 72 ? -4.079 6.847 -13.087 1.00 52.97 72 THR A N 1
ATOM 554 C CA . THR A 1 72 ? -5.251 6.648 -13.944 1.00 52.97 72 THR A CA 1
ATOM 555 C C . THR A 1 72 ? -6.528 6.392 -13.133 1.00 52.97 72 THR A C 1
ATOM 557 O O . THR A 1 72 ? -6.701 5.394 -12.430 1.00 52.97 72 THR A O 1
ATOM 560 N N . ALA A 1 73 ? -7.469 7.333 -13.253 1.00 50.44 73 ALA A N 1
ATOM 561 C CA . ALA A 1 73 ? -8.754 7.364 -12.554 1.00 50.44 73 ALA A CA 1
ATOM 562 C C . ALA A 1 73 ? -9.710 6.204 -12.909 1.00 50.44 73 ALA A C 1
ATOM 564 O O . ALA A 1 73 ? -10.777 6.091 -12.307 1.00 50.44 73 ALA A O 1
ATOM 565 N N . GLU A 1 74 ? -9.362 5.360 -13.886 1.00 53.69 74 GLU A N 1
ATOM 566 C CA . GLU A 1 74 ? -10.346 4.534 -14.590 1.00 53.69 74 GLU A CA 1
ATOM 567 C C . GLU A 1 74 ? -10.137 3.024 -14.465 1.00 53.69 74 GLU A C 1
ATOM 569 O O . GLU A 1 74 ? -11.055 2.288 -14.820 1.00 53.69 74 GLU A O 1
ATOM 574 N N . ASN A 1 75 ? -9.028 2.530 -13.893 1.00 62.53 75 ASN A N 1
ATOM 575 C CA . ASN A 1 75 ? -8.914 1.080 -13.692 1.00 62.53 75 ASN A CA 1
ATOM 576 C C . ASN A 1 75 ? -8.498 0.615 -12.296 1.00 62.53 75 ASN A C 1
ATOM 578 O O . ASN A 1 75 ? -8.877 -0.486 -11.922 1.00 62.53 75 ASN A O 1
ATOM 582 N N . SER A 1 76 ? -7.776 1.393 -11.479 1.00 74.75 76 SER A N 1
ATOM 583 C CA . SER A 1 76 ? -7.300 0.957 -10.142 1.00 74.75 76 SER A CA 1
ATOM 584 C C . SER A 1 76 ? -6.686 -0.461 -10.109 1.00 74.75 76 SER A C 1
ATOM 586 O O . SER A 1 76 ? -6.535 -1.044 -9.038 1.00 74.75 76 SER A O 1
ATOM 588 N N . LEU A 1 77 ? -6.340 -1.054 -11.251 1.00 79.44 77 LEU A N 1
ATOM 589 C CA . LEU A 1 77 ? -5.830 -2.408 -11.362 1.00 79.44 77 LEU A CA 1
ATOM 590 C C . LEU A 1 77 ? -4.313 -2.324 -11.413 1.00 79.44 77 LEU A C 1
ATOM 592 O O . LEU A 1 77 ? -3.749 -1.620 -12.246 1.00 79.44 77 LEU A O 1
ATOM 596 N N . ALA A 1 78 ? -3.674 -3.056 -10.507 1.00 80.88 78 ALA A N 1
ATOM 597 C CA . ALA A 1 78 ? -2.235 -3.250 -10.514 1.00 80.88 78 ALA A CA 1
ATOM 598 C C . ALA A 1 78 ? -1.903 -4.573 -11.202 1.00 80.88 78 ALA A C 1
ATOM 600 O O . ALA A 1 78 ? -2.582 -5.583 -10.987 1.00 80.88 78 ALA A O 1
ATOM 601 N N . PHE A 1 79 ? -0.823 -4.573 -11.970 1.00 81.75 79 PHE A N 1
ATOM 602 C CA . PHE A 1 79 ? -0.423 -5.661 -12.852 1.00 81.75 79 PHE A CA 1
ATOM 603 C C . PHE A 1 79 ? 1.056 -6.002 -12.696 1.00 81.75 79 PHE A C 1
ATOM 605 O O . PHE A 1 79 ? 1.882 -5.108 -12.522 1.00 81.75 79 PHE A O 1
ATOM 612 N N . PHE A 1 80 ? 1.394 -7.294 -12.755 1.00 81.31 80 PHE A N 1
ATOM 613 C CA . PHE A 1 80 ? 2.787 -7.734 -12.810 1.00 81.31 80 PHE A CA 1
ATOM 614 C C . PHE A 1 80 ? 3.328 -7.600 -14.231 1.00 81.31 80 PHE A C 1
ATOM 616 O O . PHE A 1 80 ? 2.758 -8.153 -15.173 1.00 81.31 80 PHE A O 1
ATOM 623 N N . ARG A 1 81 ? 4.474 -6.934 -14.371 1.00 77.62 81 ARG A N 1
ATOM 624 C CA . ARG A 1 81 ? 5.251 -6.910 -15.612 1.00 77.62 81 ARG A CA 1
ATOM 625 C C . ARG A 1 81 ? 6.172 -8.121 -15.709 1.00 77.62 81 ARG A C 1
ATOM 627 O O . ARG A 1 81 ? 6.528 -8.752 -14.715 1.00 77.62 81 ARG A O 1
ATOM 634 N N . SER A 1 82 ? 6.641 -8.395 -16.923 1.00 76.00 82 SER A N 1
ATOM 635 C CA . SER A 1 82 ? 7.594 -9.477 -17.216 1.00 76.00 82 SER A CA 1
ATOM 636 C C . SER A 1 82 ? 8.924 -9.367 -16.455 1.00 76.00 82 SER A C 1
ATOM 638 O O . SER A 1 82 ? 9.592 -10.374 -16.237 1.00 76.00 82 SER A O 1
ATOM 640 N N . ASN A 1 83 ? 9.301 -8.164 -16.017 1.00 75.94 83 ASN A N 1
ATOM 641 C CA . ASN A 1 83 ? 10.492 -7.906 -15.202 1.00 75.94 83 ASN A CA 1
ATOM 642 C C . ASN A 1 83 ? 10.244 -8.030 -13.682 1.00 75.94 83 ASN A C 1
ATOM 644 O O . ASN A 1 83 ? 11.124 -7.682 -12.898 1.00 75.94 83 ASN A O 1
ATOM 648 N N . GLY A 1 84 ? 9.057 -8.479 -13.261 1.00 74.94 84 GLY A N 1
ATOM 649 C CA . GLY A 1 84 ? 8.676 -8.631 -11.854 1.00 74.94 84 GLY A CA 1
ATOM 650 C C . GLY A 1 84 ? 8.254 -7.336 -11.153 1.00 74.94 84 GLY A C 1
ATOM 651 O O . GLY A 1 84 ? 7.900 -7.377 -9.977 1.00 74.94 84 GLY A O 1
ATOM 652 N N . SER A 1 85 ? 8.270 -6.195 -11.847 1.00 79.12 85 SER A N 1
ATOM 653 C CA . SER A 1 85 ? 7.723 -4.946 -11.312 1.00 79.12 85 SER A CA 1
ATOM 654 C C . SER A 1 85 ? 6.196 -4.919 -11.351 1.00 79.12 85 SER A C 1
ATOM 656 O O . SER A 1 85 ? 5.565 -5.732 -12.029 1.00 79.12 85 SER A O 1
ATOM 658 N N . ILE A 1 86 ? 5.607 -3.965 -10.627 1.00 80.75 86 ILE A N 1
ATOM 659 C CA . ILE A 1 86 ? 4.171 -3.684 -10.669 1.00 80.75 86 ILE A CA 1
ATOM 660 C C . ILE A 1 86 ? 3.939 -2.346 -11.375 1.00 80.75 86 ILE A C 1
ATOM 662 O O . ILE A 1 86 ? 4.698 -1.393 -11.177 1.00 80.75 86 ILE A O 1
ATOM 666 N N . THR A 1 87 ? 2.887 -2.288 -12.187 1.00 78.62 87 THR A N 1
ATOM 667 C CA . THR A 1 87 ? 2.438 -1.082 -12.890 1.00 78.62 87 THR A CA 1
ATOM 668 C C . THR A 1 87 ? 0.910 -0.969 -12.890 1.00 78.62 87 THR A C 1
ATOM 670 O O . THR A 1 87 ? 0.221 -1.894 -12.441 1.00 78.62 87 THR A O 1
ATOM 673 N N . GLU A 1 88 ? 0.389 0.176 -13.328 1.00 77.69 88 GLU A N 1
ATOM 674 C CA . GLU A 1 88 ? -1.038 0.363 -13.599 1.00 77.69 88 GLU A CA 1
ATOM 675 C C . GLU A 1 88 ? -1.452 -0.338 -14.894 1.00 77.69 88 GLU A C 1
ATOM 677 O O . GLU A 1 88 ? -0.617 -0.737 -15.694 1.00 77.69 88 GLU A O 1
ATOM 682 N N . PHE A 1 89 ? -2.752 -0.503 -15.105 1.00 74.81 89 PHE A N 1
ATOM 683 C CA . PHE A 1 89 ? -3.235 -0.916 -16.415 1.00 74.81 89 PHE A CA 1
ATOM 684 C C . PHE A 1 89 ? -3.083 0.216 -17.427 1.00 74.81 89 PHE A C 1
ATOM 686 O O . PHE A 1 89 ? -3.766 1.231 -17.286 1.00 74.81 89 PHE A O 1
ATOM 693 N N . ASP A 1 90 ? -2.295 0.002 -18.475 1.00 73.06 90 ASP A N 1
ATOM 694 C CA . ASP A 1 90 ? -2.272 0.875 -19.641 1.00 73.06 90 ASP A CA 1
ATOM 695 C C . ASP A 1 90 ? -2.697 0.084 -20.886 1.00 73.06 90 ASP A C 1
ATOM 697 O O . ASP A 1 90 ? -2.007 -0.820 -21.353 1.00 73.06 90 ASP A O 1
ATOM 701 N N . GLU A 1 91 ? -3.862 0.419 -21.447 1.00 70.31 91 GLU A N 1
ATOM 702 C CA . GLU A 1 91 ? -4.356 -0.219 -22.676 1.00 70.31 91 GLU A CA 1
ATOM 703 C C . GLU A 1 91 ? -3.504 0.109 -23.913 1.00 70.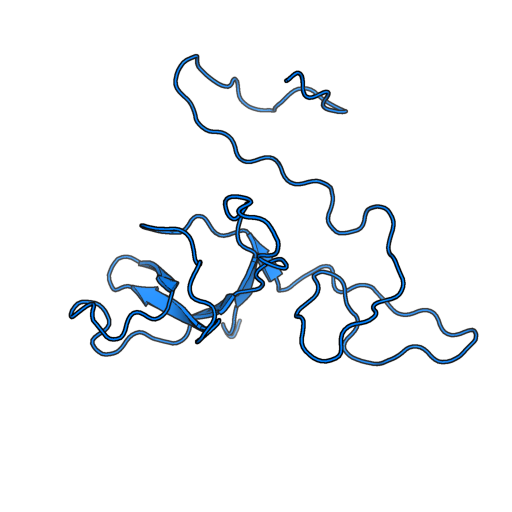31 91 GLU A C 1
ATOM 705 O O . GLU A 1 91 ? -3.628 -0.550 -24.949 1.00 70.31 91 GLU A O 1
ATOM 710 N N . THR A 1 92 ? -2.654 1.133 -23.817 1.00 71.38 92 THR A N 1
ATOM 711 C CA . THR A 1 92 ? -1.784 1.603 -24.894 1.00 71.38 92 THR A CA 1
ATOM 712 C C . THR A 1 92 ? -0.361 1.059 -24.799 1.00 71.38 92 THR A C 1
ATOM 714 O O . THR A 1 92 ? 0.379 1.174 -25.781 1.00 71.38 92 THR A O 1
ATOM 717 N N . ASP A 1 93 ? 0.016 0.420 -23.683 1.00 70.62 93 ASP A N 1
ATOM 718 C CA . ASP A 1 93 ? 1.334 -0.192 -23.510 1.00 70.62 93 ASP A CA 1
ATOM 719 C C . ASP A 1 93 ? 1.342 -1.618 -24.102 1.00 70.62 93 ASP A C 1
ATOM 721 O O . ASP A 1 93 ? 0.754 -2.548 -23.544 1.00 70.62 93 ASP A O 1
ATOM 725 N N . PRO A 1 94 ? 2.033 -1.862 -25.233 1.00 62.62 94 PRO A N 1
ATOM 726 C CA . PRO A 1 94 ? 2.130 -3.200 -25.812 1.00 62.62 94 PRO A CA 1
ATOM 727 C C . PRO A 1 94 ? 2.899 -4.192 -24.918 1.00 62.62 94 PRO A C 1
ATOM 729 O O . PRO A 1 94 ? 2.837 -5.399 -25.166 1.00 62.62 94 PRO A O 1
ATOM 732 N N . ALA A 1 95 ? 3.626 -3.722 -23.894 1.00 62.78 95 ALA A N 1
ATOM 733 C CA . ALA A 1 95 ? 4.243 -4.574 -22.879 1.00 62.78 95 ALA A CA 1
ATOM 734 C C . ALA A 1 95 ? 3.219 -5.161 -21.887 1.00 62.78 95 ALA A C 1
ATOM 736 O O . ALA A 1 95 ? 3.510 -6.180 -21.254 1.00 62.78 95 ALA A O 1
ATOM 737 N N . ASP A 1 96 ? 2.007 -4.602 -21.831 1.00 61.16 96 ASP A N 1
ATOM 738 C CA . ASP A 1 96 ? 0.879 -5.058 -21.013 1.00 61.16 96 ASP A CA 1
ATOM 739 C C . ASP A 1 96 ? -0.023 -6.048 -21.784 1.00 61.16 96 ASP A C 1
ATOM 741 O O . ASP A 1 96 ? -1.210 -6.218 -21.509 1.00 61.16 96 ASP A O 1
ATOM 745 N N . GLY A 1 97 ? 0.549 -6.787 -22.742 1.00 55.03 97 GLY A N 1
ATOM 746 C CA . GLY A 1 97 ? -0.175 -7.695 -23.637 1.00 55.03 97 GLY A CA 1
ATOM 747 C C . GLY A 1 97 ? -0.799 -8.954 -23.011 1.00 55.03 97 GLY A C 1
ATOM 748 O O . GLY A 1 97 ? -1.390 -9.723 -23.764 1.00 55.03 97 GLY A O 1
ATOM 749 N N . GLN A 1 98 ? -0.655 -9.193 -21.696 1.00 60.19 98 GLN A N 1
ATOM 750 C CA . GLN A 1 98 ? -1.347 -10.224 -20.879 1.00 60.19 98 GLN A CA 1
ATOM 751 C C . GLN A 1 98 ? -0.855 -10.245 -19.405 1.00 60.19 98 GLN A C 1
ATOM 753 O O . GLN A 1 98 ? -0.482 -11.300 -18.882 1.00 60.19 98 GLN A O 1
ATOM 758 N N . PRO A 1 99 ? -0.773 -9.112 -18.692 1.00 71.25 99 PRO A N 1
ATOM 759 C CA . PRO A 1 99 ? -0.207 -9.115 -17.360 1.00 71.25 99 PRO A CA 1
ATOM 760 C C . PRO A 1 99 ? -1.128 -9.843 -16.378 1.00 71.25 99 PRO A C 1
ATOM 762 O O . PRO A 1 99 ? -2.355 -9.708 -16.392 1.00 71.25 99 PRO A O 1
ATOM 765 N N . GLN A 1 100 ? -0.523 -10.625 -15.487 1.00 81.00 100 GLN A N 1
ATOM 766 C CA . GLN A 1 100 ? -1.241 -11.187 -14.352 1.00 81.00 100 GLN A CA 1
ATOM 767 C C . GLN A 1 100 ? -1.684 -10.036 -13.444 1.00 81.00 100 GLN A C 1
ATOM 769 O O . GLN A 1 100 ? -0.865 -9.201 -13.051 1.00 81.00 100 GLN A O 1
ATOM 774 N N . ILE A 1 101 ? -2.972 -10.010 -13.085 1.00 85.25 101 ILE A N 1
ATOM 775 C CA . ILE A 1 101 ? -3.505 -9.047 -12.115 1.00 85.25 101 ILE A CA 1
ATOM 776 C C . ILE A 1 101 ? -2.749 -9.237 -10.795 1.00 85.25 101 ILE A C 1
ATOM 778 O O . ILE A 1 101 ? -2.859 -10.284 -10.155 1.00 85.25 101 ILE A O 1
ATOM 782 N N . ALA A 1 102 ? -1.994 -8.218 -10.392 1.00 82.38 102 ALA A N 1
ATOM 783 C CA . ALA A 1 102 ? -1.266 -8.189 -9.131 1.00 82.38 102 ALA A CA 1
ATOM 784 C C . ALA A 1 102 ? -2.178 -7.784 -7.973 1.00 82.38 102 ALA A C 1
ATOM 786 O O . ALA A 1 102 ? -2.016 -8.275 -6.857 1.00 82.38 102 ALA A O 1
ATOM 787 N N . GLY A 1 103 ? -3.159 -6.913 -8.219 1.00 83.00 103 GLY A N 1
ATOM 788 C CA . GLY A 1 103 ? -4.040 -6.435 -7.166 1.00 83.00 103 GLY A CA 1
ATOM 789 C C . GLY A 1 103 ? -4.838 -5.202 -7.546 1.00 83.00 103 GLY A C 1
ATOM 790 O O . GLY A 1 103 ? -5.167 -4.983 -8.712 1.00 83.00 103 GLY A O 1
ATOM 791 N N . THR A 1 104 ? -5.161 -4.408 -6.532 1.00 81.50 104 THR A N 1
ATOM 792 C CA . THR A 1 104 ? -5.916 -3.166 -6.690 1.00 81.50 104 THR A CA 1
ATOM 793 C C . THR A 1 104 ? -5.180 -2.011 -6.011 1.00 81.50 104 THR A C 1
ATOM 795 O O . THR A 1 104 ? -4.742 -2.137 -4.868 1.00 81.50 104 THR A O 1
ATOM 798 N N . ILE A 1 105 ? -5.019 -0.907 -6.734 1.00 79.56 105 ILE A N 1
ATOM 799 C CA . ILE A 1 105 ? -4.324 0.309 -6.316 1.00 79.56 105 ILE A CA 1
ATOM 800 C C . ILE A 1 105 ? -5.270 1.149 -5.464 1.00 79.56 105 ILE A C 1
ATOM 802 O O . ILE A 1 105 ? -6.375 1.477 -5.885 1.00 79.56 105 ILE A O 1
ATOM 806 N N . MET A 1 106 ? -4.813 1.534 -4.282 1.00 76.44 106 MET A N 1
ATOM 807 C CA . MET A 1 106 ? -5.501 2.441 -3.375 1.00 76.44 106 MET A CA 1
ATOM 808 C C . MET A 1 106 ? -4.967 3.854 -3.612 1.00 76.44 106 MET A C 1
ATOM 810 O O . MET A 1 106 ? -3.939 4.244 -3.057 1.00 76.44 106 MET A O 1
ATOM 814 N N . THR A 1 107 ? -5.634 4.607 -4.486 1.00 64.94 107 THR A N 1
ATOM 815 C CA . THR A 1 107 ? -5.292 6.008 -4.750 1.00 64.94 107 THR A CA 1
ATOM 816 C C . THR A 1 107 ? -6.019 6.927 -3.768 1.00 64.94 107 THR A C 1
ATOM 818 O O . THR A 1 107 ? -7.176 6.703 -3.405 1.00 64.94 107 THR A O 1
ATOM 821 N N . GLY A 1 108 ? -5.328 7.968 -3.299 1.00 56.69 108 GLY A N 1
ATOM 822 C CA . GLY A 1 108 ? -5.970 9.043 -2.544 1.00 56.69 108 GLY A CA 1
ATOM 823 C C . GLY A 1 108 ? -6.883 9.886 -3.447 1.00 56.69 108 GLY A C 1
ATOM 824 O O . GLY A 1 108 ? -6.727 9.861 -4.670 1.00 56.69 108 GLY A O 1
ATOM 825 N N . PRO A 1 109 ? -7.829 10.661 -2.885 1.00 48.94 109 PRO A N 1
ATOM 826 C CA . PRO A 1 109 ? -8.632 11.591 -3.670 1.00 48.94 109 PRO A CA 1
ATOM 827 C C . PRO A 1 109 ? -7.725 12.588 -4.404 1.00 48.94 109 PRO A C 1
ATOM 829 O O . PRO A 1 109 ? -7.089 13.437 -3.785 1.00 48.94 109 PRO A O 1
ATOM 832 N N . GLN A 1 110 ? -7.709 12.516 -5.735 1.00 48.75 110 GLN A N 1
ATOM 833 C CA . GLN A 1 110 ? -6.962 13.407 -6.629 1.00 48.75 110 GLN A CA 1
ATOM 834 C C . GLN A 1 110 ? -7.644 14.786 -6.766 1.00 48.75 110 GLN A C 1
ATOM 836 O O . GLN A 1 110 ? -7.727 15.368 -7.845 1.00 48.75 110 GLN A O 1
ATOM 841 N N . ALA A 1 111 ? -8.199 15.329 -5.684 1.00 39.69 111 ALA A N 1
ATOM 842 C CA . ALA A 1 111 ? -8.752 16.675 -5.706 1.00 39.69 111 ALA A CA 1
ATOM 843 C C . ALA A 1 111 ? -7.617 17.683 -5.463 1.00 39.69 111 ALA A C 1
ATOM 845 O O . ALA A 1 111 ? -7.070 17.750 -4.366 1.00 39.69 111 ALA A O 1
ATOM 846 N N . GLY A 1 112 ? -7.274 18.483 -6.481 1.00 39.09 112 GLY A N 1
ATOM 847 C CA . GLY A 1 112 ? -6.412 19.665 -6.318 1.00 39.09 112 GLY A CA 1
ATOM 848 C C . GLY A 1 112 ? -4.962 19.554 -6.802 1.00 39.09 112 GLY A C 1
ATOM 849 O O . GLY A 1 112 ? -4.145 20.375 -6.400 1.00 39.09 112 GLY A O 1
ATOM 850 N N . GLY A 1 113 ? -4.623 18.591 -7.667 1.00 37.62 113 GLY A N 1
ATOM 851 C CA . GLY A 1 113 ? -3.301 18.552 -8.316 1.00 37.62 113 GLY A CA 1
ATOM 852 C C . GLY A 1 113 ? -2.138 18.158 -7.398 1.00 37.62 113 GLY A C 1
ATOM 853 O O . GLY A 1 113 ? -0.988 18.453 -7.715 1.00 37.62 113 GLY A O 1
ATOM 854 N N . ALA A 1 114 ? -2.415 17.502 -6.268 1.00 44.19 114 ALA A N 1
ATOM 855 C CA . ALA A 1 114 ? -1.366 16.874 -5.477 1.00 44.19 114 ALA A CA 1
ATOM 856 C C . ALA A 1 114 ? -0.768 15.714 -6.288 1.00 44.19 114 ALA A C 1
ATOM 858 O O . ALA A 1 114 ? -1.506 14.841 -6.749 1.00 44.19 114 ALA A O 1
ATOM 859 N N . ALA A 1 115 ? 0.555 15.724 -6.474 1.00 51.66 115 ALA A N 1
ATOM 860 C CA . ALA A 1 115 ? 1.278 14.561 -6.973 1.00 51.66 115 ALA A CA 1
ATOM 861 C C . ALA A 1 115 ? 0.926 13.363 -6.086 1.00 51.66 115 ALA A C 1
ATOM 863 O O . ALA A 1 115 ? 0.862 13.494 -4.858 1.00 51.66 115 ALA A O 1
ATOM 864 N N . GLN A 1 116 ? 0.625 12.229 -6.711 1.00 56.00 116 GLN A N 1
ATOM 865 C CA . GLN A 1 116 ? 0.307 11.011 -5.991 1.00 56.00 116 GLN A CA 1
ATOM 866 C C . GLN A 1 116 ? 1.483 10.660 -5.077 1.00 56.00 116 GLN A C 1
ATOM 868 O O . GLN A 1 116 ? 2.622 10.577 -5.522 1.00 56.00 116 GLN A O 1
ATOM 873 N N . GLY A 1 117 ? 1.213 10.530 -3.779 1.00 59.84 117 GLY A N 1
ATOM 874 C CA . GLY A 1 117 ? 2.195 9.994 -2.843 1.00 59.84 117 GLY A CA 1
ATOM 875 C C . GLY A 1 117 ? 2.353 8.484 -3.021 1.00 59.84 117 GLY A C 1
ATOM 876 O O . GLY A 1 117 ? 1.625 7.858 -3.789 1.00 59.84 117 GLY A O 1
ATOM 877 N N . ALA A 1 118 ? 3.261 7.905 -2.243 1.00 69.12 118 ALA A N 1
ATOM 878 C CA . ALA A 1 118 ? 3.510 6.472 -2.143 1.00 69.12 118 ALA A CA 1
ATOM 879 C C . ALA A 1 118 ? 2.246 5.591 -2.325 1.00 69.12 118 ALA A C 1
ATOM 881 O O . ALA A 1 118 ? 1.338 5.618 -1.482 1.00 69.12 118 ALA A O 1
ATOM 882 N N . PRO A 1 119 ? 2.169 4.789 -3.400 1.00 71.50 119 PRO A N 1
ATOM 883 C CA . PRO A 1 119 ? 0.967 4.039 -3.739 1.00 71.50 119 PRO A CA 1
ATOM 884 C C . PRO A 1 119 ? 0.817 2.785 -2.872 1.00 71.50 119 PRO A C 1
ATOM 886 O O . PRO A 1 119 ? 1.741 1.978 -2.743 1.00 71.50 119 PRO A O 1
ATOM 889 N N . PHE A 1 120 ? -0.378 2.580 -2.318 1.00 76.94 120 PHE A N 1
ATOM 890 C CA . PHE A 1 120 ? -0.743 1.321 -1.668 1.00 76.94 120 PHE A CA 1
ATOM 891 C C . PHE A 1 120 ? -1.394 0.376 -2.674 1.00 76.94 120 PHE A C 1
ATOM 893 O O . PHE A 1 120 ? -2.271 0.775 -3.436 1.00 76.94 120 PHE A O 1
ATOM 900 N N . VAL A 1 121 ? -1.003 -0.896 -2.646 1.00 80.00 121 VAL A N 1
ATOM 901 C CA . VAL A 1 121 ? -1.592 -1.951 -3.474 1.00 80.00 121 VAL A CA 1
ATOM 902 C C . VAL A 1 121 ? -2.095 -3.073 -2.577 1.00 80.00 121 VAL A C 1
ATOM 904 O O . VAL A 1 121 ? -1.342 -3.634 -1.782 1.00 80.00 121 VAL A O 1
ATOM 907 N N . PHE A 1 122 ? -3.369 -3.433 -2.721 1.00 81.69 122 PHE A N 1
ATOM 908 C CA . PHE A 1 122 ? -3.929 -4.637 -2.118 1.00 81.69 122 PHE A CA 1
ATOM 909 C C . PHE A 1 122 ? -3.680 -5.829 -3.042 1.00 81.69 122 PHE A C 1
ATOM 911 O O . PHE A 1 122 ? -4.383 -6.009 -4.042 1.00 81.69 122 PHE A O 1
ATOM 918 N N . LEU A 1 123 ? -2.637 -6.603 -2.736 1.00 81.06 123 LEU A N 1
ATOM 919 C CA . LEU A 1 123 ? -2.187 -7.709 -3.579 1.00 81.06 123 LEU A CA 1
ATOM 920 C C . LEU A 1 123 ? -3.176 -8.882 -3.555 1.00 81.06 123 LEU A C 1
ATOM 922 O O . LEU A 1 123 ? -3.690 -9.267 -2.508 1.00 81.06 123 LEU A O 1
ATOM 926 N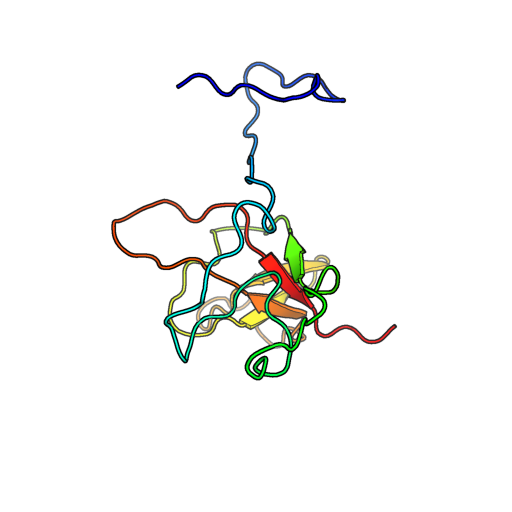 N . LYS A 1 124 ? -3.394 -9.493 -4.720 1.00 78.81 124 LYS A N 1
ATOM 927 C CA . LYS A 1 124 ? -4.198 -10.709 -4.916 1.00 78.81 124 LYS A CA 1
ATOM 928 C C . LYS A 1 124 ? -3.290 -11.911 -5.186 1.00 78.81 124 LYS A C 1
ATOM 930 O O . LYS A 1 124 ? -3.460 -12.625 -6.170 1.00 78.81 124 LYS A O 1
ATOM 935 N N . ILE A 1 125 ? -2.305 -12.110 -4.317 1.00 72.06 125 ILE A N 1
ATOM 936 C CA . ILE A 1 125 ? -1.411 -13.272 -4.348 1.00 72.06 125 ILE A CA 1
ATOM 937 C C . ILE A 1 125 ? -1.879 -14.298 -3.312 1.00 72.06 125 ILE A C 1
ATOM 939 O O . ILE A 1 125 ? -2.211 -13.937 -2.183 1.00 72.06 125 ILE A O 1
ATOM 943 N N . ALA A 1 126 ? -1.957 -15.568 -3.707 1.00 69.25 126 ALA A N 1
ATOM 944 C CA . ALA A 1 126 ? -2.165 -16.658 -2.759 1.00 69.25 126 ALA A CA 1
ATOM 945 C C . ALA A 1 126 ? -0.837 -16.961 -2.033 1.00 69.25 126 ALA A C 1
ATOM 947 O O . ALA A 1 126 ? 0.214 -16.799 -2.660 1.00 69.25 126 ALA A O 1
ATOM 948 N N . PRO A 1 127 ? -0.870 -17.363 -0.748 1.00 56.34 127 PRO A N 1
ATOM 949 C CA . PRO A 1 127 ? 0.319 -17.814 -0.025 1.00 56.34 127 PRO A CA 1
ATOM 950 C C . PRO A 1 127 ? 0.991 -19.028 -0.672 1.00 56.34 127 PRO A C 1
ATOM 952 O O . PRO A 1 127 ? 0.257 -19.884 -1.222 1.00 56.34 127 PRO A O 1
#

Organism: NCBI:txid412755